Protein AF-A0A662C766-F1 (afdb_monomer_lite)

Sequence (83 aa):
MDKLIFEVKGDERKWNEILAEFYNDELAKECLVEYDATAKGHSARVHFLNYKNNPELINKLAKSENIISAYIINNKDITKNIR

Structure (mmCIF, N/CA/C/O backbone):
data_AF-A0A662C766-F1
#
_entry.id   AF-A0A662C766-F1
#
loop_
_atom_site.group_PDB
_atom_site.id
_atom_site.type_symbol
_atom_site.label_atom_id
_atom_site.label_alt_id
_atom_site.label_comp_id
_atom_site.label_asym_id
_atom_site.label_entity_id
_atom_site.label_seq_id
_atom_site.pdbx_PDB_ins_code
_atom_site.Cartn_x
_atom_site.Cartn_y
_atom_site.Cartn_z
_atom_site.occupancy
_atom_site.B_iso_or_equiv
_atom_site.auth_seq_id
_atom_site.auth_comp_id
_atom_site.auth_asym_id
_atom_site.auth_atom_id
_atom_site.pdbx_PDB_model_num
ATOM 1 N N . MET A 1 1 ? -10.482 -5.473 12.261 1.00 66.25 1 MET A N 1
ATOM 2 C CA . MET A 1 1 ? -9.120 -4.938 12.126 1.00 66.25 1 MET A CA 1
ATOM 3 C C . MET A 1 1 ? -9.091 -4.161 10.835 1.00 66.25 1 MET A C 1
ATOM 5 O O . MET A 1 1 ? -9.415 -4.736 9.803 1.00 66.25 1 MET A O 1
ATOM 9 N N . ASP A 1 2 ? -8.804 -2.868 10.921 1.00 78.31 2 ASP A N 1
ATOM 10 C CA . ASP A 1 2 ? -8.761 -2.007 9.744 1.00 78.31 2 ASP A CA 1
ATOM 11 C C . ASP A 1 2 ? -7.374 -2.124 9.114 1.00 78.31 2 ASP A C 1
ATOM 13 O O . ASP A 1 2 ? -6.376 -2.056 9.828 1.00 78.31 2 ASP A O 1
ATOM 17 N N . LYS A 1 3 ? -7.298 -2.335 7.801 1.00 85.56 3 LYS A N 1
ATOM 18 C CA . LYS A 1 3 ? -6.031 -2.479 7.078 1.00 85.56 3 LYS A CA 1
ATOM 19 C C . LYS A 1 3 ? -6.005 -1.601 5.839 1.00 85.56 3 LYS A C 1
ATOM 21 O O . LYS A 1 3 ? -7.002 -1.489 5.132 1.00 85.56 3 LYS A O 1
ATOM 26 N N . LEU A 1 4 ? -4.856 -1.006 5.564 1.00 86.88 4 LEU A N 1
ATOM 27 C CA . LEU A 1 4 ? -4.584 -0.304 4.320 1.00 86.88 4 LEU A CA 1
ATOM 28 C C . LEU A 1 4 ? -3.858 -1.267 3.384 1.00 86.88 4 LEU A C 1
ATOM 30 O O . LEU A 1 4 ? -2.796 -1.774 3.725 1.00 86.88 4 LEU A O 1
ATOM 34 N N . ILE A 1 5 ? -4.442 -1.535 2.225 1.00 88.62 5 ILE A N 1
ATOM 35 C CA . ILE A 1 5 ? -3.823 -2.327 1.167 1.00 88.62 5 ILE A CA 1
ATOM 36 C C . ILE A 1 5 ? -3.531 -1.400 0.003 1.00 88.62 5 ILE A C 1
ATOM 38 O O . ILE A 1 5 ? -4.446 -0.746 -0.487 1.00 88.62 5 ILE A O 1
ATOM 42 N N . PHE A 1 6 ? -2.294 -1.356 -0.468 1.00 87.94 6 PHE A N 1
ATOM 43 C CA . PHE A 1 6 ? -1.963 -0.627 -1.686 1.00 87.94 6 PHE A CA 1
ATOM 44 C C . PHE A 1 6 ? -1.121 -1.467 -2.631 1.00 87.94 6 PHE A C 1
ATOM 46 O O . PHE A 1 6 ? -0.388 -2.357 -2.212 1.00 87.94 6 PHE A O 1
ATOM 53 N N . GLU A 1 7 ? -1.277 -1.197 -3.918 1.00 88.50 7 GLU A N 1
ATOM 54 C CA . GLU A 1 7 ? -0.564 -1.863 -4.992 1.00 88.50 7 GLU A CA 1
ATOM 55 C C . GLU A 1 7 ? 0.403 -0.877 -5.631 1.00 88.50 7 GLU A C 1
ATOM 57 O O . GLU A 1 7 ? 0.026 0.239 -6.003 1.00 88.50 7 GLU A O 1
ATOM 62 N N . VAL A 1 8 ? 1.653 -1.303 -5.740 1.00 87.94 8 VAL A N 1
ATOM 63 C CA . VAL A 1 8 ? 2.758 -0.523 -6.280 1.00 87.94 8 VAL A CA 1
ATOM 64 C C . VAL A 1 8 ? 3.234 -1.199 -7.558 1.00 87.94 8 VAL A C 1
ATOM 66 O O . VAL A 1 8 ? 3.437 -2.411 -7.559 1.00 87.94 8 VAL A O 1
ATOM 69 N N . LYS A 1 9 ? 3.438 -0.442 -8.639 1.00 88.81 9 LYS A N 1
ATOM 70 C CA . LYS A 1 9 ? 4.219 -0.895 -9.801 1.00 88.81 9 LYS A CA 1
ATOM 71 C C . LYS A 1 9 ? 5.691 -0.610 -9.541 1.00 88.81 9 LYS A C 1
ATOM 73 O O . LYS A 1 9 ? 6.035 0.453 -9.026 1.00 88.81 9 LYS A O 1
ATOM 78 N N . GLY A 1 10 ? 6.569 -1.520 -9.927 1.00 82.12 10 GLY A N 1
ATOM 79 C CA . GLY A 1 10 ? 7.988 -1.324 -9.672 1.00 82.12 10 GLY A CA 1
ATOM 80 C C . GLY A 1 10 ? 8.865 -2.323 -10.393 1.00 82.12 10 GLY A C 1
ATOM 81 O O . GLY A 1 10 ? 8.408 -3.377 -10.818 1.00 82.12 10 GLY A O 1
ATOM 82 N N . ASP A 1 11 ? 10.139 -1.968 -10.532 1.00 80.56 11 ASP A N 1
ATOM 83 C CA . ASP A 1 11 ? 11.177 -2.928 -10.888 1.00 80.56 11 ASP A CA 1
ATOM 84 C C . ASP A 1 11 ? 11.507 -3.752 -9.642 1.00 80.56 11 ASP A C 1
ATOM 86 O O . ASP A 1 11 ? 11.804 -3.199 -8.579 1.00 80.56 11 ASP A O 1
ATOM 90 N N . GLU A 1 12 ? 11.482 -5.071 -9.788 1.00 74.75 12 GLU A N 1
ATOM 9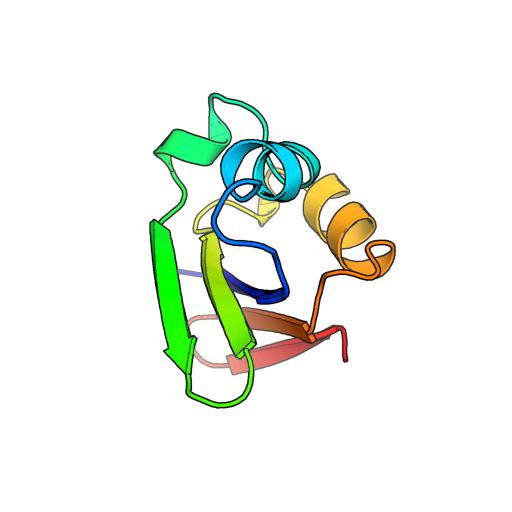1 C CA . GLU A 1 12 ? 11.764 -6.019 -8.719 1.00 74.75 12 GLU A CA 1
ATOM 92 C C . GLU A 1 12 ? 13.117 -5.810 -8.032 1.00 74.75 12 GLU A C 1
ATOM 94 O O . GLU A 1 12 ? 13.252 -6.027 -6.827 1.00 74.75 12 GLU A O 1
ATOM 99 N N . ARG A 1 13 ? 14.101 -5.279 -8.763 1.00 79.31 13 ARG A N 1
ATOM 100 C CA . ARG A 1 13 ? 15.438 -4.975 -8.234 1.00 79.31 13 ARG A CA 1
ATOM 101 C C . ARG A 1 13 ? 15.446 -3.785 -7.278 1.00 79.31 13 ARG A C 1
ATOM 103 O O . ARG A 1 13 ? 16.404 -3.624 -6.529 1.00 79.31 13 ARG A O 1
ATOM 110 N N . LYS A 1 14 ? 14.405 -2.949 -7.321 1.00 80.12 14 LYS A N 1
ATOM 111 C CA . LYS A 1 14 ? 14.289 -1.694 -6.568 1.00 80.12 14 LYS A CA 1
ATOM 112 C C . LYS A 1 14 ? 13.178 -1.720 -5.528 1.00 80.12 14 LYS A C 1
ATOM 114 O O . LYS A 1 14 ? 12.871 -0.675 -4.962 1.00 80.12 14 LYS A O 1
ATOM 119 N N . TRP A 1 15 ? 12.583 -2.880 -5.236 1.00 79.38 15 TRP A N 1
ATOM 120 C CA . TRP A 1 15 ? 11.499 -2.960 -4.253 1.00 79.38 15 TRP A CA 1
ATOM 121 C C . TRP A 1 15 ? 11.887 -2.376 -2.900 1.00 79.38 15 TRP A C 1
ATOM 123 O O . TRP A 1 15 ? 11.112 -1.617 -2.339 1.00 79.38 15 TRP A O 1
ATOM 133 N N . ASN A 1 16 ? 13.097 -2.642 -2.411 1.00 77.38 16 ASN A N 1
ATOM 134 C CA . ASN A 1 16 ? 13.550 -2.082 -1.137 1.00 77.38 16 ASN A CA 1
ATOM 135 C C . ASN A 1 16 ? 13.567 -0.547 -1.148 1.00 77.38 16 ASN A C 1
ATOM 137 O O . ASN A 1 16 ? 13.152 0.066 -0.173 1.00 77.38 16 ASN A O 1
ATOM 141 N N . GLU A 1 17 ? 13.995 0.074 -2.249 1.00 81.44 17 GLU A N 1
ATOM 142 C CA . GLU A 1 17 ? 14.032 1.535 -2.392 1.00 81.44 17 GLU A CA 1
ATOM 143 C C . GLU A 1 17 ? 12.624 2.122 -2.542 1.00 81.44 17 GLU A C 1
ATOM 145 O O . GLU A 1 17 ? 12.255 3.051 -1.828 1.00 81.44 17 GLU A O 1
ATOM 150 N N . ILE A 1 18 ? 11.820 1.543 -3.441 1.00 80.00 18 ILE A N 1
ATOM 151 C CA . ILE A 1 18 ? 10.442 1.972 -3.715 1.00 80.00 18 ILE A CA 1
ATOM 152 C C . ILE A 1 18 ? 9.601 1.861 -2.449 1.00 80.00 18 ILE A C 1
ATOM 154 O O . ILE A 1 18 ? 8.830 2.753 -2.118 1.00 80.00 18 ILE A O 1
ATOM 158 N N . LEU A 1 19 ? 9.736 0.750 -1.734 1.00 79.50 19 LEU A N 1
ATOM 159 C CA . LEU A 1 19 ? 8.920 0.489 -0.572 1.00 79.50 19 LEU A CA 1
ATOM 160 C C . LEU A 1 19 ? 9.383 1.287 0.663 1.00 79.50 19 LEU A C 1
ATOM 162 O O . LEU A 1 19 ? 8.537 1.736 1.439 1.00 79.50 19 LEU A O 1
ATOM 166 N N . ALA A 1 20 ? 10.685 1.573 0.792 1.00 80.06 20 ALA A N 1
ATOM 167 C CA . ALA A 1 20 ? 11.219 2.482 1.813 1.00 80.06 20 ALA A CA 1
ATOM 168 C C . ALA A 1 20 ? 10.704 3.931 1.674 1.00 80.06 20 ALA A C 1
ATOM 170 O O . ALA A 1 20 ? 10.674 4.676 2.653 1.00 80.06 20 ALA A O 1
ATOM 171 N N . GLU A 1 21 ? 10.241 4.346 0.489 1.00 76.81 21 GLU A N 1
ATOM 172 C CA . GLU A 1 21 ? 9.561 5.639 0.315 1.00 76.81 21 GLU A CA 1
ATOM 173 C C . GLU A 1 21 ? 8.285 5.717 1.172 1.00 76.81 21 GLU A C 1
ATOM 175 O O . GLU A 1 21 ? 7.977 6.753 1.780 1.00 76.81 21 GLU A O 1
ATOM 180 N N . PHE A 1 22 ? 7.563 4.599 1.276 1.00 75.06 22 PHE A N 1
ATOM 181 C CA . PHE A 1 22 ? 6.278 4.515 1.961 1.00 75.06 22 PHE A CA 1
ATOM 182 C C . PHE A 1 22 ? 6.419 4.211 3.447 1.00 75.06 22 PHE A C 1
ATOM 184 O O . PHE A 1 22 ? 5.630 4.728 4.237 1.00 75.06 22 PHE A O 1
ATOM 191 N N . TYR A 1 23 ? 7.424 3.432 3.845 1.00 75.69 23 TYR A N 1
ATOM 192 C CA . TYR A 1 23 ? 7.578 3.001 5.228 1.00 75.69 23 TYR A CA 1
ATOM 193 C C . TYR A 1 23 ? 8.999 3.118 5.772 1.00 75.69 23 TYR A C 1
ATOM 195 O O . TYR A 1 23 ? 9.993 2.953 5.079 1.00 75.69 23 TYR A O 1
ATOM 203 N N . ASN A 1 24 ? 9.064 3.375 7.071 1.00 67.69 24 ASN A N 1
ATOM 204 C CA . ASN A 1 24 ? 10.271 3.397 7.882 1.00 67.69 24 ASN A CA 1
ATOM 205 C C . ASN A 1 24 ? 10.658 1.941 8.234 1.00 67.69 24 ASN A C 1
ATOM 207 O O . ASN A 1 24 ? 9.786 1.069 8.248 1.00 67.69 24 ASN A O 1
ATOM 211 N N . ASP A 1 25 ? 11.914 1.672 8.608 1.00 65.69 25 ASP A N 1
ATOM 212 C CA . ASP A 1 25 ? 12.390 0.316 8.965 1.00 65.69 25 ASP A CA 1
ATOM 213 C C . ASP A 1 25 ? 11.539 -0.393 10.039 1.00 65.69 25 ASP A C 1
ATOM 215 O O . ASP A 1 25 ? 11.393 -1.617 10.027 1.00 65.69 25 ASP A O 1
ATOM 219 N N . GLU A 1 26 ? 10.945 0.357 10.972 1.00 63.56 2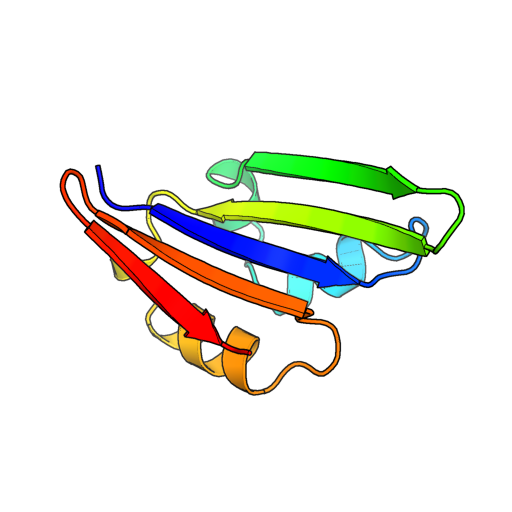6 GLU A N 1
ATOM 220 C CA . GLU A 1 26 ? 10.030 -0.197 11.980 1.00 63.56 26 GLU A CA 1
ATOM 221 C C . GLU A 1 26 ? 8.687 -0.641 11.387 1.00 63.56 26 GLU A C 1
ATOM 223 O O . GLU A 1 26 ? 8.163 -1.689 11.756 1.00 63.56 26 GLU A O 1
ATOM 228 N N . LEU A 1 27 ? 8.159 0.109 10.420 1.00 66.50 27 LEU A N 1
ATOM 229 C CA . LEU A 1 27 ? 6.892 -0.186 9.751 1.00 66.50 27 LEU A CA 1
ATOM 230 C C . LEU A 1 27 ? 7.009 -1.343 8.760 1.00 66.50 27 LEU A C 1
ATOM 232 O O . LEU A 1 27 ? 6.040 -2.074 8.566 1.00 66.50 27 LEU A O 1
ATOM 236 N N . ALA A 1 28 ? 8.196 -1.550 8.185 1.00 68.00 28 ALA A N 1
ATOM 237 C CA . ALA A 1 28 ? 8.487 -2.702 7.336 1.00 68.00 28 ALA A CA 1
ATOM 238 C C . ALA A 1 28 ? 8.259 -4.039 8.069 1.00 68.00 28 ALA A C 1
ATOM 240 O O . ALA A 1 28 ? 7.884 -5.025 7.443 1.00 68.00 28 ALA A O 1
ATOM 241 N N . LYS A 1 29 ? 8.440 -4.074 9.399 1.00 68.56 29 LYS A N 1
ATOM 242 C CA . LYS A 1 29 ? 8.248 -5.282 10.222 1.00 68.56 29 LYS A CA 1
ATOM 243 C C . LYS A 1 29 ? 6.778 -5.617 10.478 1.00 68.56 29 LYS A C 1
ATOM 245 O O . LYS A 1 29 ? 6.455 -6.779 10.702 1.00 68.56 29 LYS A O 1
ATOM 250 N N . GLU A 1 30 ? 5.901 -4.616 10.451 1.00 70.94 30 GLU A N 1
ATOM 251 C CA . GLU A 1 30 ? 4.446 -4.774 10.622 1.00 70.94 30 GLU A CA 1
ATOM 252 C C . GLU A 1 30 ? 3.692 -4.811 9.280 1.00 70.94 30 GLU A C 1
ATOM 254 O O . GLU A 1 30 ? 2.457 -4.799 9.236 1.00 70.94 30 GLU A O 1
ATOM 259 N N . CYS A 1 31 ? 4.444 -4.834 8.182 1.00 79.25 31 CYS A N 1
ATOM 260 C CA . CYS A 1 31 ? 3.962 -4.820 6.817 1.00 79.25 31 CYS A CA 1
ATOM 261 C C . CYS A 1 31 ? 4.059 -6.223 6.210 1.00 79.25 31 CYS A C 1
ATOM 263 O O . CYS A 1 31 ? 5.087 -6.891 6.317 1.00 79.25 31 CYS A O 1
ATOM 265 N N . LEU A 1 32 ? 2.994 -6.665 5.540 1.00 84.50 32 LEU A N 1
ATOM 266 C CA . LEU A 1 32 ? 3.035 -7.862 4.701 1.00 84.50 32 LEU A CA 1
ATOM 267 C C . LEU A 1 32 ? 3.087 -7.433 3.233 1.00 84.50 32 LEU A C 1
ATOM 269 O O . LEU A 1 32 ? 2.184 -6.742 2.761 1.00 84.50 32 LEU A O 1
ATOM 273 N N . VAL A 1 33 ? 4.137 -7.850 2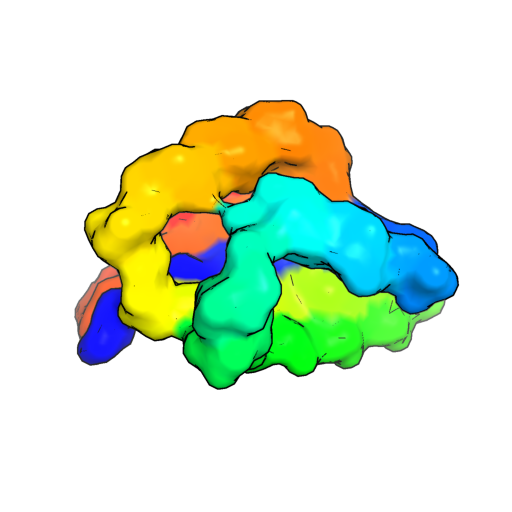.525 1.00 84.88 33 VAL A N 1
ATOM 274 C CA . VAL A 1 33 ? 4.329 -7.582 1.095 1.00 84.88 33 VAL A CA 1
ATOM 275 C C . VAL A 1 33 ? 4.109 -8.871 0.310 1.00 84.88 33 VAL A C 1
ATOM 277 O O . VAL A 1 33 ? 4.788 -9.870 0.543 1.00 84.88 33 VAL A O 1
ATOM 280 N N . GLU A 1 34 ? 3.171 -8.840 -0.627 1.00 85.38 34 GLU A N 1
ATOM 281 C CA . GLU A 1 34 ? 2.901 -9.906 -1.587 1.00 85.38 34 GLU A CA 1
ATOM 282 C C . GLU A 1 34 ? 3.382 -9.450 -2.967 1.00 85.38 34 GLU A C 1
ATOM 284 O O . GLU A 1 34 ? 2.937 -8.425 -3.482 1.00 85.38 34 GLU A O 1
ATOM 289 N N . TYR A 1 35 ? 4.302 -10.197 -3.572 1.00 82.88 35 TYR A N 1
ATOM 290 C CA . TYR A 1 35 ? 4.806 -9.891 -4.908 1.00 82.88 35 TYR A CA 1
ATOM 291 C C . TYR A 1 35 ? 3.955 -10.592 -5.961 1.00 82.88 35 TYR A C 1
ATOM 293 O O . TYR A 1 35 ? 3.736 -11.801 -5.881 1.00 82.88 35 TYR A O 1
ATOM 301 N N . ASP A 1 36 ? 3.515 -9.837 -6.961 1.00 79.19 36 ASP A N 1
ATOM 302 C CA . ASP A 1 36 ? 2.773 -10.346 -8.106 1.00 79.19 36 ASP A CA 1
ATOM 303 C C . ASP A 1 36 ? 3.539 -10.008 -9.391 1.00 79.19 36 ASP A C 1
ATOM 305 O O . ASP A 1 36 ? 3.725 -8.840 -9.757 1.00 79.19 36 ASP A O 1
ATOM 309 N N . ALA A 1 37 ? 4.040 -11.050 -10.052 1.00 75.25 37 ALA A N 1
ATOM 310 C CA . ALA A 1 37 ? 4.754 -10.960 -11.315 1.00 75.25 37 ALA A CA 1
ATOM 311 C C . ALA A 1 37 ? 3.849 -11.500 -12.425 1.00 75.25 37 ALA A C 1
ATOM 313 O O . ALA A 1 37 ? 3.679 -12.711 -12.582 1.00 75.25 37 ALA A O 1
ATOM 314 N N . THR A 1 38 ? 3.273 -10.597 -13.218 1.00 69.81 38 THR A N 1
ATOM 315 C CA . THR A 1 38 ? 2.452 -10.967 -14.375 1.00 69.81 38 THR A CA 1
ATOM 316 C C . THR A 1 38 ? 3.221 -10.741 -15.673 1.00 69.81 38 THR A C 1
ATOM 318 O O . THR A 1 38 ? 4.147 -9.936 -15.738 1.00 69.81 38 THR A O 1
ATOM 321 N N . ALA A 1 39 ? 2.778 -11.364 -16.770 1.00 65.25 39 ALA A N 1
ATOM 322 C CA . ALA A 1 39 ? 3.340 -11.119 -18.105 1.00 65.25 39 ALA A CA 1
ATOM 323 C C . ALA A 1 39 ? 3.240 -9.646 -18.571 1.00 65.25 39 ALA A C 1
ATOM 325 O O . ALA A 1 39 ? 3.854 -9.274 -19.568 1.00 65.25 39 ALA A O 1
ATOM 326 N N . LYS A 1 40 ? 2.447 -8.811 -17.880 1.00 66.56 40 LYS A N 1
ATOM 327 C CA . LYS A 1 40 ? 2.253 -7.383 -18.175 1.00 66.56 40 LYS A CA 1
ATOM 328 C C . LYS A 1 40 ? 3.087 -6.455 -17.284 1.00 66.56 40 LYS A C 1
ATOM 330 O O . LYS A 1 40 ? 3.155 -5.267 -17.584 1.00 66.56 40 LYS A O 1
ATOM 335 N N . GLY A 1 41 ? 3.707 -6.965 -16.220 1.00 75.38 41 GLY A N 1
ATOM 336 C CA . GLY A 1 41 ? 4.530 -6.171 -15.312 1.00 75.38 41 GLY A CA 1
ATOM 337 C C . GLY A 1 41 ? 4.667 -6.778 -13.918 1.00 75.38 41 GLY A C 1
ATOM 338 O O . GLY A 1 41 ? 3.949 -7.710 -13.549 1.00 75.38 41 GLY A O 1
ATOM 339 N N . HIS A 1 42 ? 5.591 -6.199 -13.152 1.00 82.69 42 HIS A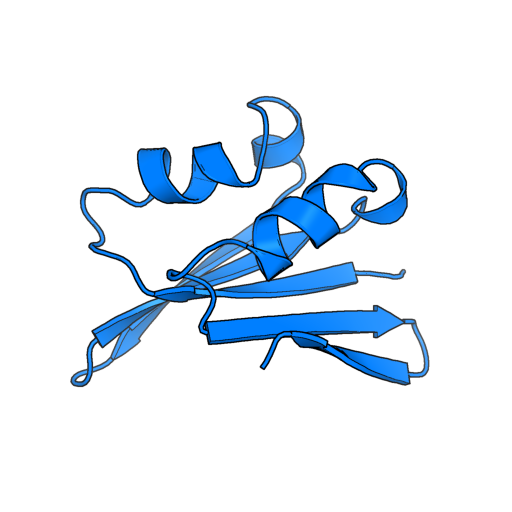 N 1
ATOM 340 C CA . HIS A 1 42 ? 5.834 -6.523 -11.751 1.00 82.69 42 HIS A CA 1
ATOM 341 C C . HIS A 1 42 ? 5.097 -5.528 -10.855 1.00 82.69 42 HIS A C 1
ATOM 343 O O . HIS A 1 42 ? 5.197 -4.307 -11.027 1.00 82.69 42 HIS A O 1
ATOM 349 N N . SER A 1 43 ? 4.362 -6.062 -9.890 1.00 86.69 43 SER A N 1
ATOM 350 C CA . SER A 1 43 ? 3.661 -5.288 -8.875 1.00 86.69 43 SER A CA 1
ATOM 351 C C . SER A 1 43 ? 3.866 -5.902 -7.497 1.00 86.69 43 SER A C 1
ATOM 353 O O . SER A 1 43 ? 4.110 -7.099 -7.364 1.00 86.69 43 SER A O 1
ATOM 355 N N . ALA A 1 44 ? 3.775 -5.075 -6.467 1.00 86.81 44 ALA A N 1
ATOM 356 C CA . ALA A 1 44 ? 3.774 -5.518 -5.085 1.00 86.81 44 ALA A CA 1
ATOM 357 C C . ALA A 1 44 ? 2.504 -5.011 -4.414 1.00 86.81 44 ALA A C 1
ATOM 359 O O . ALA A 1 44 ? 2.168 -3.827 -4.507 1.00 86.81 44 ALA A O 1
ATOM 360 N N . ARG A 1 45 ? 1.804 -5.905 -3.725 1.00 88.25 45 ARG A N 1
ATOM 361 C CA . ARG A 1 45 ? 0.683 -5.573 -2.860 1.00 88.25 45 ARG A CA 1
ATOM 362 C C . ARG A 1 45 ? 1.174 -5.505 -1.425 1.00 88.25 45 ARG A C 1
ATOM 364 O O . ARG A 1 45 ? 1.816 -6.420 -0.927 1.00 88.25 45 ARG A O 1
ATOM 371 N N . VAL A 1 46 ? 0.869 -4.405 -0.761 1.00 87.38 46 VAL A N 1
ATOM 372 C CA . VAL A 1 46 ? 1.435 -4.054 0.537 1.00 87.38 46 VAL A CA 1
ATOM 373 C C . VAL A 1 46 ? 0.302 -3.886 1.535 1.00 87.38 46 VAL A C 1
ATOM 375 O O . VAL A 1 46 ? -0.625 -3.112 1.298 1.00 87.38 46 VAL A O 1
ATOM 378 N N . HIS A 1 47 ? 0.334 -4.651 2.625 1.00 87.75 47 HIS A N 1
ATOM 379 C CA . HIS A 1 47 ? -0.719 -4.706 3.636 1.00 87.75 47 HIS A CA 1
ATOM 380 C C . HIS A 1 47 ? -0.227 -4.064 4.933 1.00 87.75 47 HIS A C 1
ATOM 382 O O . HIS A 1 47 ? 0.680 -4.572 5.590 1.00 87.75 47 HIS A O 1
ATOM 388 N N . PHE A 1 48 ? -0.894 -2.988 5.337 1.00 84.56 48 PHE A N 1
ATOM 389 C CA . PHE A 1 48 ? -0.614 -2.234 6.551 1.00 84.56 48 PHE A CA 1
ATOM 390 C C . PHE A 1 48 ? -1.731 -2.382 7.578 1.00 84.56 48 PHE A C 1
ATOM 392 O O . PHE A 1 48 ? -2.844 -1.897 7.368 1.00 84.56 48 PHE A O 1
ATOM 399 N N . LEU A 1 49 ? -1.419 -2.989 8.724 1.00 79.19 49 LEU A N 1
ATOM 400 C CA . LEU A 1 49 ? -2.370 -3.166 9.828 1.00 79.19 49 LEU A CA 1
ATOM 401 C C . LEU A 1 49 ? -2.461 -1.927 10.744 1.00 79.19 49 LEU A C 1
ATOM 403 O O . LEU A 1 49 ? -3.532 -1.629 11.258 1.00 79.19 49 LEU A O 1
ATOM 407 N N . ASN A 1 50 ? -1.373 -1.161 10.895 1.00 75.12 50 ASN A N 1
ATOM 408 C CA . ASN A 1 50 ? -1.276 -0.003 11.804 1.00 75.12 50 ASN A CA 1
ATOM 409 C C . ASN A 1 50 ? -1.267 1.367 11.092 1.00 75.12 50 ASN A C 1
ATOM 411 O O . ASN A 1 50 ? -0.76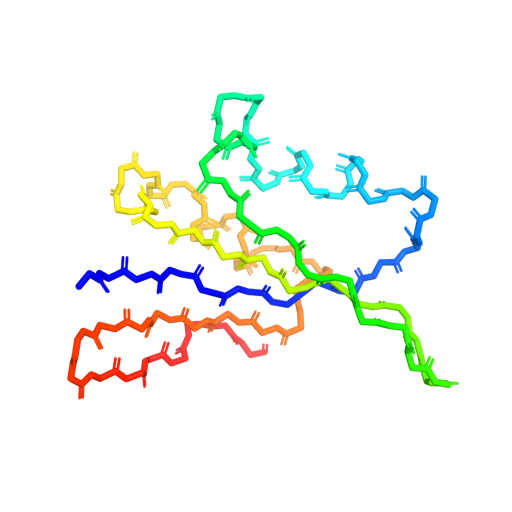6 2.360 11.623 1.00 75.12 50 ASN A O 1
ATOM 415 N N . TYR A 1 51 ? -1.846 1.467 9.889 1.00 78.12 51 TYR A N 1
ATOM 416 C CA . TYR A 1 51 ? -1.767 2.687 9.068 1.00 78.12 51 TYR A CA 1
ATOM 417 C C . TYR A 1 51 ? -2.343 3.948 9.744 1.00 78.12 51 TYR A C 1
ATOM 419 O O . TYR A 1 51 ? -1.906 5.056 9.447 1.00 78.12 51 TYR A O 1
ATOM 427 N N . LYS A 1 52 ? -3.301 3.803 10.673 1.00 76.88 52 LYS A N 1
ATOM 428 C CA . LYS A 1 52 ? -3.914 4.934 11.396 1.00 76.88 52 LYS A CA 1
ATOM 429 C C . LYS A 1 52 ? -2.918 5.710 12.263 1.00 76.88 52 LYS A C 1
ATOM 431 O O . LYS A 1 52 ? -3.127 6.896 12.490 1.00 76.88 52 LYS A O 1
ATOM 436 N N . ASN A 1 53 ? -1.834 5.065 12.695 1.00 75.00 53 ASN A N 1
ATOM 437 C CA . ASN A 1 53 ? -0.757 5.713 13.446 1.00 75.00 53 ASN A CA 1
ATOM 438 C C . ASN A 1 53 ? 0.234 6.455 12.530 1.00 75.00 53 ASN A C 1
ATOM 440 O O . ASN A 1 53 ? 1.138 7.116 13.026 1.00 75.00 53 ASN A O 1
ATOM 444 N N . ASN A 1 54 ? 0.063 6.363 11.206 1.00 76.56 54 ASN A N 1
ATOM 445 C CA . ASN A 1 54 ? 0.920 6.988 10.200 1.00 76.56 54 ASN A CA 1
ATOM 446 C C . ASN A 1 54 ? 0.088 7.784 9.184 1.00 76.56 54 ASN A C 1
ATOM 448 O O . ASN A 1 54 ? -0.042 7.378 8.027 1.00 76.56 54 ASN A O 1
ATOM 452 N N . PRO A 1 55 ? -0.472 8.942 9.578 1.00 75.81 55 PRO A N 1
ATOM 453 C CA . PRO A 1 55 ? -1.251 9.787 8.669 1.00 75.81 55 PRO A CA 1
ATOM 454 C C . PRO A 1 55 ? -0.440 10.255 7.446 1.00 75.81 55 PRO A C 1
ATOM 456 O O . PRO A 1 55 ? -1.006 10.480 6.377 1.00 75.81 55 PRO A O 1
ATOM 459 N N . GLU A 1 56 ? 0.889 10.342 7.563 1.00 81.00 56 GLU A N 1
ATOM 460 C CA . GLU A 1 56 ? 1.788 10.690 6.457 1.00 81.00 56 GLU A CA 1
ATOM 461 C C . GLU A 1 56 ? 1.819 9.637 5.342 1.00 81.00 56 GLU A C 1
ATOM 463 O O . GLU A 1 56 ? 2.036 9.989 4.182 1.00 81.00 56 GLU A O 1
ATOM 468 N N . LEU A 1 57 ? 1.545 8.365 5.658 1.00 81.38 57 LEU A N 1
ATOM 469 C CA . LEU A 1 57 ? 1.524 7.276 4.679 1.00 81.38 57 LEU A CA 1
ATOM 470 C C . LEU A 1 57 ? 0.482 7.539 3.589 1.00 81.38 57 LEU A C 1
ATOM 472 O O . LEU A 1 57 ? 0.787 7.415 2.409 1.00 81.38 57 LEU A O 1
ATOM 476 N N . ILE A 1 58 ? -0.725 7.976 3.961 1.00 81.12 58 ILE A N 1
ATOM 477 C CA . ILE A 1 58 ? -1.791 8.276 2.991 1.00 81.12 58 ILE A CA 1
ATOM 478 C C . ILE A 1 58 ? -1.357 9.405 2.046 1.00 81.12 58 ILE A C 1
ATOM 480 O O . ILE A 1 58 ? -1.547 9.307 0.834 1.00 81.12 58 ILE A O 1
ATOM 484 N N . ASN A 1 59 ? -0.710 10.443 2.582 1.00 82.38 59 ASN A N 1
ATOM 485 C CA . ASN A 1 59 ? -0.203 11.558 1.783 1.00 82.38 59 ASN A CA 1
ATOM 486 C C . ASN A 1 59 ? 0.923 11.135 0.830 1.00 82.38 59 ASN A C 1
ATOM 488 O O . ASN A 1 59 ? 0.971 11.621 -0.298 1.00 82.38 59 ASN A O 1
ATOM 492 N N . LYS A 1 60 ? 1.821 10.245 1.268 1.00 82.88 60 LYS A N 1
ATOM 493 C CA . LYS A 1 60 ? 2.878 9.676 0.420 1.00 82.88 60 LYS A CA 1
ATOM 494 C C . LYS A 1 60 ? 2.288 8.842 -0.712 1.00 82.88 60 LYS A C 1
ATOM 496 O O . LYS A 1 60 ? 2.643 9.049 -1.868 1.00 82.88 60 LYS A O 1
ATOM 501 N N . LEU A 1 61 ? 1.329 7.970 -0.395 1.00 84.75 61 LEU A N 1
ATOM 502 C CA . LEU A 1 61 ? 0.655 7.140 -1.392 1.00 84.75 61 LEU A CA 1
ATOM 503 C C . LEU A 1 61 ? -0.054 7.999 -2.447 1.00 84.75 61 LEU A C 1
ATOM 505 O O . LEU A 1 61 ? 0.049 7.711 -3.632 1.00 84.75 61 LEU A O 1
ATOM 509 N N . ALA A 1 62 ? -0.729 9.077 -2.036 1.00 81.19 62 ALA A N 1
ATOM 510 C CA . ALA A 1 62 ? -1.452 9.960 -2.954 1.00 81.19 62 ALA A CA 1
ATOM 511 C C . ALA A 1 62 ? -0.537 10.768 -3.892 1.00 81.19 62 ALA A C 1
ATOM 513 O O . ALA A 1 62 ? -1.001 11.263 -4.916 1.00 81.19 62 ALA A O 1
ATOM 514 N N . LYS A 1 63 ? 0.744 10.931 -3.542 1.00 83.56 63 LYS A N 1
ATOM 515 C CA . LYS A 1 63 ? 1.729 11.688 -4.328 1.00 83.56 63 LYS A CA 1
ATOM 516 C C . LYS A 1 63 ? 2.631 10.809 -5.191 1.00 83.56 63 LYS A C 1
ATOM 518 O O . LYS A 1 63 ? 3.320 11.345 -6.053 1.00 83.56 63 LYS A O 1
ATOM 523 N N . SER A 1 64 ? 2.672 9.503 -4.944 1.00 82.19 64 SER A N 1
ATOM 524 C CA . SER A 1 64 ? 3.626 8.620 -5.607 1.00 82.19 64 SER A CA 1
ATOM 525 C C . SER A 1 64 ? 3.088 8.108 -6.940 1.00 82.19 64 SER A C 1
ATOM 527 O O . SER A 1 64 ? 2.002 7.537 -7.023 1.00 82.19 64 SER A O 1
ATOM 529 N N . GLU A 1 65 ? 3.887 8.265 -7.994 1.00 82.81 65 GLU A N 1
ATOM 530 C CA . GLU A 1 65 ? 3.550 7.830 -9.358 1.00 82.81 65 GLU A CA 1
ATOM 531 C C . GLU A 1 65 ? 3.595 6.305 -9.535 1.00 82.81 65 GLU A C 1
ATOM 533 O O . GLU A 1 65 ? 3.155 5.772 -10.561 1.00 82.81 65 GLU A O 1
ATOM 538 N N . ASN A 1 66 ? 4.143 5.603 -8.541 1.00 84.69 66 ASN A N 1
ATOM 539 C CA . ASN A 1 66 ? 4.273 4.152 -8.514 1.00 84.69 66 ASN A CA 1
ATOM 540 C C . ASN A 1 66 ? 3.044 3.461 -7.912 1.00 84.69 66 ASN A C 1
ATOM 542 O O . ASN A 1 66 ? 2.929 2.244 -8.022 1.00 84.69 66 ASN A O 1
ATOM 546 N N . ILE A 1 67 ? 2.107 4.197 -7.308 1.00 85.50 67 ILE A N 1
ATOM 547 C CA . ILE A 1 67 ? 0.880 3.608 -6.766 1.00 85.50 67 ILE A CA 1
ATOM 548 C C . ILE A 1 67 ? -0.123 3.373 -7.890 1.00 85.50 67 ILE A C 1
ATOM 550 O O . ILE A 1 67 ? -0.531 4.294 -8.590 1.00 85.50 67 ILE A O 1
ATOM 554 N N . ILE A 1 68 ? -0.530 2.116 -8.048 1.00 83.94 68 ILE A N 1
ATOM 555 C CA . ILE A 1 68 ? -1.603 1.710 -8.961 1.00 83.94 68 ILE A CA 1
ATOM 556 C C . ILE A 1 68 ? -2.957 1.875 -8.268 1.00 83.94 68 ILE A C 1
ATOM 558 O O . ILE A 1 68 ? -3.945 2.277 -8.878 1.00 83.94 68 ILE A O 1
ATOM 562 N N . SER A 1 69 ? -3.035 1.513 -6.986 1.00 85.00 69 SER A N 1
ATOM 563 C CA . SER A 1 69 ? -4.277 1.597 -6.220 1.00 85.00 69 SER A CA 1
ATOM 564 C C . SER A 1 69 ? -4.026 1.540 -4.717 1.00 85.00 69 SER A C 1
ATOM 566 O O . SER A 1 69 ? -3.039 0.968 -4.267 1.00 85.00 69 SER A O 1
ATOM 568 N N . ALA A 1 70 ? -4.938 2.110 -3.928 1.00 87.31 70 ALA A N 1
ATOM 569 C CA . ALA A 1 70 ? -4.942 1.958 -2.474 1.00 87.31 70 ALA A CA 1
ATOM 570 C C . ALA A 1 70 ? -6.367 1.797 -1.938 1.00 87.31 70 ALA A C 1
ATOM 572 O O . ALA A 1 70 ? -7.288 2.483 -2.386 1.00 87.31 70 ALA A O 1
ATOM 573 N N . TYR A 1 71 ? -6.539 0.924 -0.952 1.00 87.81 71 TYR A N 1
ATOM 574 C CA . TYR A 1 71 ? -7.807 0.517 -0.359 1.00 87.81 71 TYR A CA 1
ATOM 575 C C . TYR A 1 71 ? -7.695 0.489 1.160 1.00 87.81 71 TYR A C 1
ATOM 577 O O . TYR A 1 71 ? -6.793 -0.129 1.715 1.00 87.81 71 TYR A O 1
ATOM 585 N N . ILE A 1 72 ? -8.649 1.107 1.842 1.00 86.75 72 ILE A N 1
ATOM 586 C CA . ILE A 1 72 ? -8.864 0.918 3.272 1.00 86.75 72 ILE A CA 1
ATOM 587 C C . ILE A 1 72 ? -9.930 -0.158 3.431 1.00 86.75 72 ILE A C 1
ATOM 589 O O . ILE A 1 72 ? -11.047 -0.003 2.945 1.00 86.75 72 ILE A O 1
ATOM 593 N N . ILE A 1 73 ? -9.587 -1.241 4.111 1.00 84.44 73 ILE A N 1
ATOM 594 C CA . ILE A 1 73 ? -10.500 -2.329 4.438 1.00 84.44 73 ILE A CA 1
ATOM 595 C C . ILE A 1 73 ? -10.789 -2.240 5.924 1.00 84.44 73 ILE A C 1
ATOM 597 O O . ILE A 1 73 ? -9.925 -2.543 6.745 1.00 84.44 73 ILE A O 1
ATOM 601 N N . ASN A 1 74 ? -12.014 -1.856 6.248 1.00 83.75 74 ASN A N 1
ATOM 602 C CA . ASN A 1 74 ? -12.568 -1.945 7.585 1.00 83.75 74 ASN A CA 1
ATOM 603 C C . ASN A 1 74 ? -13.406 -3.221 7.694 1.00 83.75 74 ASN A C 1
ATOM 605 O O . ASN A 1 74 ? -13.894 -3.735 6.692 1.00 83.75 74 ASN A O 1
ATOM 609 N N . ASN A 1 75 ? -13.624 -3.725 8.911 1.00 73.25 75 ASN A N 1
ATOM 610 C CA . ASN A 1 75 ? -14.328 -4.998 9.170 1.00 73.25 75 ASN A CA 1
ATOM 611 C C . ASN A 1 75 ? -15.659 -5.210 8.407 1.00 73.25 75 ASN A C 1
ATOM 613 O O . ASN A 1 75 ? -16.121 -6.345 8.325 1.00 73.25 75 ASN A O 1
ATOM 617 N N . LYS A 1 76 ? -16.302 -4.146 7.914 1.00 75.56 76 LYS A N 1
ATOM 618 C CA . LYS A 1 76 ? -17.566 -4.196 7.170 1.00 75.56 76 LYS A CA 1
ATOM 619 C C . LYS A 1 76 ? -17.545 -3.456 5.826 1.00 75.56 76 LYS A C 1
ATOM 621 O O . LYS A 1 76 ? -18.520 -3.565 5.095 1.00 75.56 76 LYS A O 1
ATOM 626 N N . ASP A 1 77 ? -16.458 -2.761 5.482 1.00 81.94 77 ASP A N 1
ATOM 627 C CA . ASP A 1 77 ? -16.420 -1.838 4.342 1.00 81.94 77 ASP A CA 1
ATOM 628 C C . ASP A 1 77 ? -15.054 -1.820 3.657 1.00 81.94 77 ASP A C 1
ATOM 630 O O . ASP A 1 77 ? -14.013 -1.911 4.306 1.00 81.94 77 ASP A O 1
ATOM 634 N N . ILE A 1 78 ? -15.057 -1.653 2.334 1.00 82.62 78 ILE A N 1
ATOM 635 C CA . ILE A 1 78 ? -13.851 -1.458 1.527 1.00 82.62 78 ILE A CA 1
ATOM 636 C C . ILE A 1 78 ? -13.962 -0.101 0.840 1.00 82.62 78 ILE A C 1
ATOM 638 O O . ILE A 1 78 ? -14.803 0.091 -0.037 1.00 82.62 78 ILE A O 1
ATOM 642 N N . THR A 1 79 ? -13.082 0.826 1.200 1.00 82.62 79 THR A N 1
ATOM 643 C CA . THR A 1 79 ? -13.037 2.174 0.630 1.00 82.62 79 THR A CA 1
ATOM 644 C C . THR A 1 79 ? -11.791 2.328 -0.226 1.00 82.62 79 THR A C 1
ATOM 646 O O . THR A 1 79 ? -10.670 2.237 0.274 1.00 82.62 79 THR A O 1
ATOM 649 N N . LYS A 1 80 ? -11.962 2.598 -1.523 1.00 80.12 80 LYS A N 1
ATOM 650 C CA . LYS A 1 80 ? -10.843 2.953 -2.403 1.00 80.12 80 LYS A CA 1
ATOM 651 C C . LYS A 1 80 ? -10.359 4.363 -2.059 1.00 80.12 80 LYS A C 1
ATOM 653 O O . LYS A 1 80 ? -11.144 5.304 -2.090 1.00 80.12 80 LYS A O 1
ATOM 658 N N . ASN A 1 81 ? -9.080 4.489 -1.728 1.00 73.62 81 ASN A N 1
ATOM 659 C CA . ASN A 1 81 ? -8.449 5.742 -1.322 1.00 73.62 81 ASN A CA 1
ATOM 660 C C . ASN A 1 81 ? -7.741 6.430 -2.504 1.00 73.62 81 ASN A C 1
ATOM 662 O O . ASN A 1 81 ? -7.824 7.643 -2.642 1.00 73.62 81 ASN A O 1
ATOM 666 N N . ILE A 1 82 ? -7.093 5.664 -3.396 1.00 70.56 82 ILE A N 1
ATOM 667 C CA . ILE A 1 82 ? -6.307 6.196 -4.531 1.00 70.56 82 ILE A CA 1
ATOM 668 C C . ILE A 1 82 ? -6.591 5.386 -5.804 1.00 70.56 82 ILE A C 1
ATOM 670 O O . ILE A 1 82 ? -6.820 4.172 -5.723 1.00 70.56 82 ILE A O 1
ATOM 674 N N . ARG A 1 83 ? -6.621 6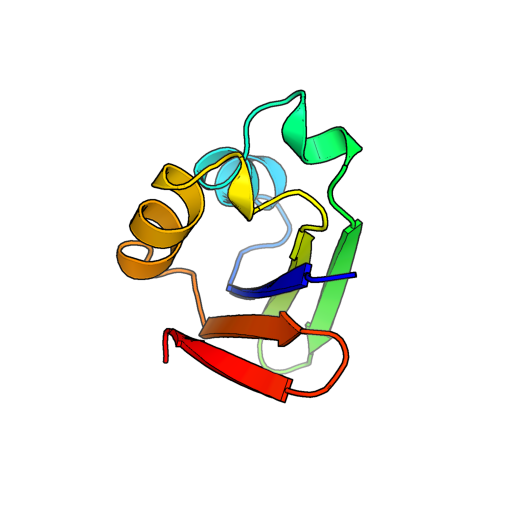.067 -6.960 1.00 55.47 83 ARG A N 1
ATOM 675 C CA . ARG A 1 83 ? -6.991 5.547 -8.284 1.00 55.47 83 ARG A CA 1
ATOM 676 C C . ARG A 1 83 ? -5.924 5.809 -9.331 1.00 55.47 83 ARG A C 1
ATOM 678 O O . ARG A 1 83 ? -5.414 6.944 -9.342 1.00 55.47 83 ARG A O 1
#

Radius of gyration: 12.17 Å; chains: 1; bounding box: 33×23×32 Å

Secondary structure (DSSP, 8-state):
--EEEEEEE--GGGHHHHHHHH--HHHHTTEEEEEEEETTEEEEEEEESSGGG-HHHHHHHHH-TTEEEEEEEETTEEEEEE-

Foldseek 3Di:
DKKKKWKFFDDPVCCVVVVCLLDDPVQVVQKDWDWDQDPVGTMIIIIGPPCVVPPVNLVSLQPDPGTPWMWIDDPVDIDTSHD

pLDDT: mean 79.39, std 6.98, range [55.47, 88.81]